Protein AF-A0A5N6NJ33-F1 (afdb_monomer_lite)

Organism: NCBI:txid192012

pLDDT: mean 75.58, std 23.59, range [37.16, 98.75]

InterPro domains:
  IPR002487 Transcription factor, K-box [PF01486] (17-80)

Radius of gyration: 35.81 Å; chains: 1; bounding box: 100×54×84 Å

Secondary structure (DSSP, 8-state):
-HHHHHHHHHHHHHHHHHHHHHHHHHHHHHHHHHHTT-S-TT--HHHHHHHHHHHHHHHHHHHHHHHHHHHHHHHHHHHHHHHHHHHHTTS----------------------------------------GGGTTSSSS-S-----

Sequence (147 aa):
MEEVLEEELMVVIERRRCAILSKELEEKTCELRQMKGEDLQGLDLNDLVKLEAIIESGLAAVVKAKEAYLLEANARLKQQLMVMDTNVGKTGIQDHSLELTISSLGSKDTPHSHNFSGSDTLLKLGLPSLTWTQGLNLLDSRDKDPL

Structure (mmCIF, N/CA/C/O backbone):
data_AF-A0A5N6NJ33-F1
#
_entry.id   AF-A0A5N6NJ33-F1
#
loop_
_atom_site.group_PDB
_atom_site.id
_atom_site.type_symbol
_atom_site.label_atom_id
_atom_site.label_alt_id
_atom_site.label_comp_id
_atom_site.label_asym_id
_atom_site.label_entity_id
_atom_site.label_seq_id
_atom_site.pdbx_PDB_ins_code
_atom_site.Cartn_x
_atom_site.Cartn_y
_atom_site.Cartn_z
_atom_site.occupancy
_atom_site.B_iso_or_equiv
_atom_site.auth_seq_id
_atom_site.auth_comp_id
_atom_site.auth_asym_id
_atom_site.auth_atom_id
_atom_site.pdbx_PDB_model_num
ATOM 1 N N . MET A 1 1 ? 47.156 0.398 -15.511 1.00 67.06 1 MET A N 1
ATOM 2 C CA . MET A 1 1 ? 46.246 -0.051 -16.590 1.00 67.06 1 MET A CA 1
ATOM 3 C C . MET A 1 1 ? 45.222 -1.024 -16.025 1.00 67.06 1 MET A C 1
ATOM 5 O O . MET A 1 1 ? 44.050 -0.802 -16.251 1.00 67.06 1 MET A O 1
ATOM 9 N N . GLU A 1 2 ? 45.638 -2.013 -15.232 1.00 76.31 2 GLU A N 1
ATOM 10 C CA . GLU A 1 2 ? 44.737 -2.977 -14.570 1.00 76.31 2 GLU A CA 1
ATOM 11 C C . GLU A 1 2 ? 43.809 -2.338 -13.515 1.00 76.31 2 GLU A C 1
ATOM 13 O O . GLU A 1 2 ? 42.603 -2.520 -13.581 1.00 76.31 2 GLU A O 1
ATOM 18 N N . GLU A 1 3 ? 44.331 -1.455 -12.656 1.00 77.06 3 GLU A N 1
ATOM 19 C CA . GLU A 1 3 ? 43.542 -0.709 -11.650 1.00 77.06 3 GLU A CA 1
ATOM 20 C C . GLU A 1 3 ? 42.451 0.197 -12.266 1.00 77.06 3 GLU A C 1
ATOM 22 O O . GLU A 1 3 ? 41.350 0.319 -11.741 1.00 77.06 3 GLU A O 1
ATOM 27 N N . VAL A 1 4 ? 42.721 0.774 -13.444 1.00 76.62 4 VAL A N 1
ATOM 28 C CA . VAL A 1 4 ? 41.756 1.612 -14.185 1.00 76.62 4 VAL A CA 1
ATOM 29 C C . VAL A 1 4 ? 40.613 0.764 -14.758 1.00 76.62 4 VAL A C 1
ATOM 31 O O . VAL A 1 4 ? 39.472 1.213 -14.803 1.00 76.62 4 VAL A O 1
ATOM 34 N N . LEU A 1 5 ? 40.895 -0.481 -15.160 1.00 82.12 5 LEU A N 1
ATOM 35 C CA . LEU A 1 5 ? 39.878 -1.411 -15.663 1.00 82.12 5 LEU A CA 1
ATOM 36 C C . LEU A 1 5 ? 38.964 -1.922 -14.538 1.00 82.12 5 LEU A C 1
ATOM 38 O O . LEU A 1 5 ? 37.777 -2.156 -14.773 1.00 82.12 5 LEU A O 1
ATOM 42 N N . GLU A 1 6 ? 39.489 -2.073 -13.319 1.00 86.44 6 GLU A N 1
ATOM 43 C CA . GLU A 1 6 ? 38.690 -2.442 -12.144 1.00 86.44 6 GLU A CA 1
ATOM 44 C C . GLU A 1 6 ? 37.722 -1.325 -11.731 1.00 86.44 6 GLU A C 1
ATOM 46 O O . GLU A 1 6 ? 36.549 -1.593 -11.453 1.00 86.44 6 GLU A O 1
ATOM 51 N N . GLU A 1 7 ? 38.174 -0.068 -11.751 1.00 89.38 7 GLU A N 1
ATOM 52 C CA . GLU A 1 7 ? 37.328 1.092 -11.455 1.00 89.38 7 GLU A CA 1
ATOM 53 C C . GLU A 1 7 ? 36.215 1.266 -12.505 1.00 89.38 7 GLU A C 1
ATOM 55 O O . GLU A 1 7 ? 35.047 1.456 -12.152 1.00 89.38 7 GLU A O 1
ATOM 60 N N . GLU A 1 8 ? 36.530 1.105 -13.796 1.00 90.25 8 GLU A N 1
ATOM 61 C CA . GLU A 1 8 ? 35.524 1.136 -14.866 1.00 90.25 8 GLU A CA 1
ATOM 62 C C . GLU A 1 8 ? 34.471 0.030 -14.705 1.00 90.25 8 GLU A C 1
ATOM 64 O O . GLU A 1 8 ? 33.269 0.285 -14.851 1.00 90.25 8 GLU A O 1
ATOM 69 N N . LEU A 1 9 ? 34.891 -1.189 -14.349 1.00 93.62 9 LEU A N 1
ATOM 70 C CA . LEU A 1 9 ? 33.974 -2.299 -14.097 1.00 93.62 9 LEU A CA 1
ATOM 71 C C . LEU A 1 9 ? 33.050 -2.012 -12.905 1.00 93.62 9 LEU A C 1
ATOM 73 O O . LEU A 1 9 ? 31.843 -2.257 -12.991 1.00 93.62 9 LEU A O 1
ATOM 77 N N . MET A 1 10 ? 33.587 -1.459 -11.814 1.00 94.31 10 MET A N 1
ATOM 78 C CA . MET A 1 10 ? 32.804 -1.080 -10.634 1.00 94.31 10 MET A CA 1
ATOM 79 C C . MET A 1 10 ? 31.736 -0.037 -10.985 1.00 94.31 10 MET A C 1
ATOM 81 O O . MET A 1 10 ? 30.567 -0.200 -10.629 1.00 94.31 10 MET A O 1
ATOM 85 N N . VAL A 1 11 ? 32.104 1.001 -11.741 1.00 95.62 11 VAL A N 1
ATOM 86 C CA . VAL A 1 11 ? 31.166 2.043 -12.182 1.00 95.62 11 VAL A CA 1
ATOM 87 C C . VAL A 1 11 ? 30.045 1.453 -13.041 1.00 95.62 11 VAL A C 1
ATOM 89 O O . VAL A 1 11 ? 28.884 1.843 -12.894 1.00 95.62 11 VAL A O 1
ATOM 92 N N . VAL A 1 12 ? 30.351 0.500 -13.925 1.00 96.44 12 VAL A N 1
ATOM 93 C CA . VAL A 1 12 ? 29.338 -0.175 -14.754 1.00 96.44 12 VAL A CA 1
ATOM 94 C C . VAL A 1 12 ? 28.379 -1.010 -13.902 1.00 96.44 12 VAL A C 1
ATOM 96 O O . VAL A 1 12 ? 27.165 -0.968 -14.129 1.00 96.44 12 VAL A O 1
ATOM 99 N N . ILE A 1 13 ? 28.893 -1.737 -12.907 1.00 96.44 13 ILE A N 1
ATOM 100 C CA . ILE A 1 13 ? 28.073 -2.523 -11.975 1.00 96.44 13 ILE A CA 1
ATOM 101 C C . ILE A 1 13 ? 27.134 -1.608 -11.188 1.00 96.44 13 ILE A C 1
ATOM 103 O O . ILE A 1 13 ? 25.930 -1.868 -11.140 1.00 96.44 13 ILE A O 1
ATOM 107 N N . GLU A 1 14 ? 27.651 -0.514 -10.632 1.00 97.00 14 GLU A N 1
ATOM 108 C CA . GLU A 1 14 ? 26.840 0.428 -9.860 1.00 97.00 14 GLU A CA 1
ATOM 109 C C . GLU A 1 14 ? 25.796 1.136 -10.729 1.00 97.00 14 GLU A C 1
ATOM 111 O O . GLU A 1 14 ? 24.635 1.232 -10.338 1.00 97.00 14 GLU A O 1
ATOM 116 N N . ARG A 1 15 ? 26.129 1.527 -11.968 1.00 97.31 15 ARG A N 1
ATOM 117 C CA . ARG A 1 15 ? 25.127 2.055 -12.913 1.00 97.31 15 ARG A CA 1
ATOM 118 C C . ARG A 1 15 ? 24.014 1.052 -13.188 1.00 97.31 15 ARG A C 1
ATOM 120 O O . ARG A 1 15 ? 22.842 1.426 -13.188 1.00 97.31 15 ARG A O 1
ATOM 127 N N . ARG A 1 16 ? 24.364 -0.219 -13.410 1.00 98.00 16 ARG A N 1
ATOM 128 C CA . ARG A 1 16 ? 23.379 -1.284 -13.638 1.00 98.00 16 ARG A CA 1
ATOM 129 C C . ARG A 1 16 ? 22.488 -1.477 -12.416 1.00 98.00 16 ARG A C 1
ATOM 131 O O . ARG A 1 16 ? 21.275 -1.601 -12.565 1.00 98.00 16 ARG A O 1
ATOM 138 N N . ARG A 1 17 ? 23.075 -1.477 -11.221 1.00 98.00 17 ARG A N 1
ATOM 139 C CA . ARG A 1 17 ? 22.344 -1.592 -9.959 1.00 98.00 17 ARG A CA 1
ATOM 140 C C . ARG A 1 17 ? 21.380 -0.423 -9.767 1.00 98.00 17 ARG A C 1
ATOM 142 O O . ARG A 1 17 ? 20.203 -0.657 -9.511 1.00 98.00 17 ARG A O 1
ATOM 149 N N . CYS A 1 18 ? 21.846 0.809 -9.964 1.00 97.94 18 CYS A N 1
ATOM 150 C CA . CYS A 1 18 ? 21.012 2.007 -9.903 1.00 97.94 18 CYS A CA 1
ATOM 151 C C . CYS A 1 18 ? 19.858 1.957 -10.908 1.00 97.94 18 CYS A C 1
ATOM 153 O O . CYS A 1 18 ? 18.733 2.280 -10.543 1.00 97.94 18 CYS A O 1
ATOM 155 N N . ALA A 1 19 ? 20.100 1.509 -12.143 1.00 98.25 19 ALA A N 1
ATOM 156 C CA . ALA A 1 19 ? 19.047 1.387 -13.150 1.00 98.25 19 ALA A CA 1
ATOM 157 C C . ALA A 1 19 ? 17.951 0.389 -12.736 1.00 98.25 19 ALA A C 1
ATOM 159 O O . ALA A 1 19 ? 16.768 0.667 -12.915 1.00 98.25 19 ALA A O 1
ATOM 160 N N . ILE A 1 20 ? 18.333 -0.750 -12.148 1.00 98.06 20 ILE A N 1
ATOM 161 C CA . ILE A 1 20 ? 17.380 -1.753 -11.648 1.00 98.06 20 ILE A CA 1
ATOM 162 C C . ILE A 1 20 ? 16.564 -1.184 -10.483 1.00 98.06 20 ILE A C 1
ATOM 164 O O . ILE A 1 20 ? 15.340 -1.261 -10.505 1.00 98.06 20 ILE A O 1
ATOM 168 N N . LEU A 1 21 ? 17.233 -0.572 -9.501 1.00 98.19 21 LEU A N 1
ATOM 169 C CA . LEU A 1 21 ? 16.567 -0.002 -8.328 1.00 98.19 21 LEU A CA 1
ATOM 170 C C . LEU A 1 21 ? 15.647 1.170 -8.695 1.00 98.19 21 LEU A C 1
ATOM 172 O O . LEU A 1 21 ? 14.555 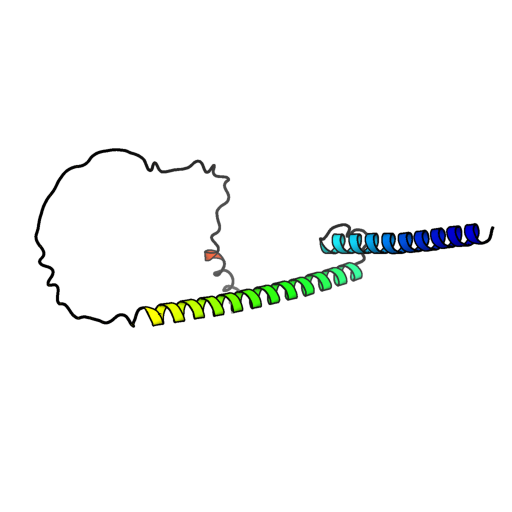1.275 -8.148 1.00 98.19 21 LEU A O 1
ATOM 176 N N . SER A 1 22 ? 16.058 2.032 -9.631 1.00 98.31 22 SER A N 1
ATOM 177 C CA . SER A 1 22 ? 15.222 3.139 -10.119 1.00 98.31 22 SER A CA 1
ATOM 178 C C . SER A 1 22 ? 13.955 2.615 -10.782 1.00 98.31 22 SER A C 1
ATOM 180 O O . SER A 1 22 ? 12.868 3.110 -10.505 1.00 98.31 22 SER A O 1
ATOM 182 N N . LYS A 1 23 ? 14.082 1.573 -11.610 1.00 98.44 23 LYS A N 1
ATOM 183 C CA . LYS A 1 23 ? 12.936 0.943 -12.264 1.00 98.44 23 LYS A CA 1
ATOM 184 C C . LYS A 1 23 ? 11.967 0.330 -11.249 1.00 98.44 23 LYS A C 1
ATOM 186 O O . LYS A 1 23 ? 10.770 0.568 -11.342 1.00 98.44 23 LYS A O 1
ATOM 191 N N . GLU A 1 24 ? 12.470 -0.412 -10.264 1.00 98.50 24 GLU A N 1
ATOM 192 C CA . GLU A 1 24 ? 11.627 -0.993 -9.209 1.00 98.50 24 GLU A CA 1
ATOM 193 C C . GLU A 1 24 ? 10.926 0.096 -8.384 1.00 98.50 24 GLU A C 1
ATOM 195 O O . GLU A 1 24 ? 9.741 -0.018 -8.070 1.00 98.50 24 GLU A O 1
ATOM 200 N N . LEU A 1 25 ? 11.631 1.186 -8.073 1.00 98.38 25 LEU A N 1
ATOM 201 C CA . LEU A 1 25 ? 11.049 2.328 -7.378 1.00 98.38 25 LEU A CA 1
ATOM 202 C C . LEU A 1 25 ? 9.925 2.971 -8.200 1.00 98.38 25 LEU A C 1
ATOM 204 O O . LEU A 1 25 ? 8.865 3.267 -7.648 1.00 98.38 25 LEU A O 1
ATOM 208 N N . GLU A 1 26 ? 10.130 3.180 -9.500 1.00 98.38 26 GLU A N 1
ATOM 209 C CA . GLU A 1 26 ? 9.110 3.714 -10.407 1.00 98.38 26 GLU A CA 1
ATOM 210 C C . GLU A 1 26 ? 7.884 2.796 -10.483 1.00 98.38 26 GLU A C 1
ATOM 212 O O . GLU A 1 26 ? 6.756 3.276 -10.348 1.00 98.38 26 GLU A O 1
ATOM 217 N N . GLU A 1 27 ? 8.095 1.483 -10.610 1.00 97.44 27 GLU A N 1
ATOM 218 C CA . GLU A 1 27 ? 7.032 0.472 -10.617 1.00 97.44 27 GLU A CA 1
ATOM 219 C C . GLU A 1 27 ? 6.233 0.495 -9.309 1.00 97.44 27 GLU A C 1
ATOM 221 O O . GLU A 1 27 ? 5.008 0.610 -9.337 1.00 97.44 27 GLU A O 1
ATOM 226 N N . LYS A 1 28 ? 6.910 0.479 -8.155 1.00 97.75 28 LYS A N 1
ATOM 227 C CA . LYS A 1 28 ? 6.255 0.525 -6.838 1.00 97.75 28 LYS A CA 1
ATOM 228 C C . LYS A 1 28 ? 5.532 1.839 -6.592 1.00 97.75 28 LYS A C 1
ATOM 230 O O . LYS A 1 28 ? 4.461 1.857 -5.987 1.00 97.75 28 LYS A O 1
ATOM 235 N N . THR A 1 29 ? 6.093 2.946 -7.069 1.00 98.06 29 THR A N 1
ATOM 236 C CA . THR A 1 29 ? 5.437 4.252 -6.970 1.00 98.06 29 THR A CA 1
ATOM 237 C C . THR A 1 29 ? 4.175 4.280 -7.831 1.00 98.06 29 THR A C 1
ATOM 239 O O . THR A 1 29 ? 3.158 4.806 -7.385 1.00 98.06 29 THR A O 1
ATOM 242 N N . CYS A 1 30 ? 4.212 3.697 -9.032 1.00 97.50 30 CYS A N 1
ATOM 243 C CA . CYS A 1 30 ? 3.043 3.555 -9.896 1.00 97.50 30 CYS A CA 1
ATOM 244 C C . CYS A 1 30 ? 1.962 2.680 -9.245 1.00 97.50 30 CYS A C 1
ATOM 246 O O . CYS A 1 30 ? 0.823 3.120 -9.114 1.00 97.50 30 CYS A O 1
ATOM 248 N N . GLU A 1 31 ? 2.335 1.500 -8.742 1.00 96.62 31 GLU A N 1
ATOM 249 C CA . GLU A 1 31 ? 1.434 0.584 -8.030 1.00 96.62 31 GLU A CA 1
ATOM 250 C C . GLU A 1 31 ? 0.749 1.287 -6.847 1.00 96.62 31 GLU A C 1
ATOM 252 O O . GLU A 1 31 ? -0.468 1.216 -6.693 1.00 96.62 31 GLU A O 1
ATOM 257 N N . LEU A 1 32 ? 1.499 2.059 -6.052 1.00 97.88 32 LEU A N 1
ATOM 258 C CA . LEU A 1 32 ? 0.940 2.811 -4.928 1.00 97.88 32 LEU A CA 1
ATOM 259 C C . LEU A 1 32 ? -0.053 3.899 -5.369 1.00 97.88 32 LEU A C 1
ATOM 261 O O . LEU A 1 32 ? -1.050 4.122 -4.682 1.00 97.88 32 LEU A O 1
ATOM 265 N N . ARG A 1 33 ? 0.213 4.598 -6.479 1.00 98.19 33 ARG A N 1
ATOM 266 C CA . ARG A 1 33 ? -0.724 5.581 -7.053 1.00 98.19 33 ARG A CA 1
ATOM 267 C C . ARG A 1 33 ? -1.994 4.896 -7.558 1.00 98.19 33 ARG A C 1
ATOM 269 O O . ARG A 1 33 ? -3.091 5.334 -7.221 1.00 98.19 33 ARG A O 1
ATOM 276 N N . GLN A 1 34 ? -1.862 3.757 -8.233 1.00 98.25 34 GLN A N 1
ATOM 277 C CA . GLN A 1 34 ? -3.003 2.944 -8.660 1.00 98.25 34 GLN A CA 1
ATOM 278 C C . GLN A 1 34 ? -3.842 2.472 -7.476 1.00 98.25 34 GLN A C 1
ATOM 280 O O . GLN A 1 34 ? -5.057 2.653 -7.478 1.00 98.25 34 GLN A O 1
ATOM 285 N N . MET A 1 35 ? -3.214 1.988 -6.402 1.00 97.00 35 MET A N 1
ATOM 286 C CA . MET A 1 35 ? -3.926 1.624 -5.171 1.00 97.00 35 MET A CA 1
ATOM 287 C C . MET A 1 35 ? -4.685 2.798 -4.528 1.00 97.00 35 MET A C 1
ATOM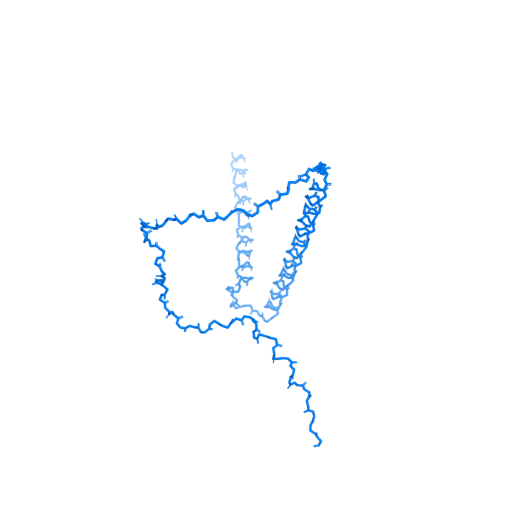 289 O O . MET A 1 35 ? -5.627 2.573 -3.771 1.00 97.00 35 MET A O 1
ATOM 293 N N . LYS A 1 36 ? -4.303 4.049 -4.820 1.00 97.06 36 LYS A N 1
ATOM 294 C CA . LYS A 1 36 ? -5.022 5.267 -4.404 1.00 97.06 36 LYS A CA 1
ATOM 295 C C . LYS A 1 36 ? -6.132 5.695 -5.372 1.00 97.06 36 LYS A C 1
ATOM 297 O O . LYS A 1 36 ? -6.831 6.663 -5.084 1.00 97.06 36 LYS A O 1
ATOM 302 N N . GLY A 1 37 ? -6.309 4.997 -6.491 1.00 97.12 37 GLY A N 1
ATOM 303 C CA . GLY A 1 37 ? -7.265 5.342 -7.545 1.00 97.12 37 GLY A CA 1
ATOM 304 C C . GLY A 1 37 ? -6.732 6.342 -8.578 1.00 97.12 37 GLY A C 1
ATOM 305 O O . GLY A 1 37 ? -7.515 6.922 -9.327 1.00 97.12 37 GLY A O 1
ATOM 306 N N . GLU A 1 38 ? -5.419 6.561 -8.619 1.00 97.81 38 GLU A N 1
ATOM 307 C CA . GLU A 1 38 ? -4.733 7.415 -9.598 1.00 97.81 38 GLU A CA 1
ATOM 308 C C . GLU A 1 38 ? -4.181 6.559 -10.762 1.00 97.81 38 GLU A C 1
ATOM 310 O O . GLU A 1 38 ? -4.061 5.347 -10.629 1.00 97.81 38 GLU A O 1
ATOM 315 N N . ASP A 1 39 ? -3.833 7.160 -11.907 1.00 96.38 39 ASP A N 1
ATOM 316 C CA . ASP A 1 39 ? -3.163 6.486 -13.045 1.00 96.38 39 ASP A CA 1
ATOM 317 C C . ASP A 1 39 ? -3.781 5.137 -13.491 1.00 96.38 39 ASP A C 1
ATOM 319 O O . ASP A 1 39 ? -3.078 4.200 -13.878 1.00 96.38 39 ASP A O 1
ATOM 323 N N . LEU A 1 40 ? -5.113 5.020 -13.438 1.00 97.31 40 LEU A N 1
ATOM 324 C CA . LEU A 1 40 ? -5.836 3.795 -13.814 1.00 97.31 40 LEU A CA 1
ATOM 325 C C . LEU A 1 40 ? -5.979 3.619 -15.334 1.00 97.31 40 LEU A C 1
ATOM 327 O O . LEU A 1 40 ? -6.424 2.570 -15.803 1.00 97.31 40 LEU A O 1
ATOM 331 N N . GLN A 1 41 ? -5.652 4.648 -16.124 1.00 96.31 41 GLN A N 1
ATOM 332 C CA . GLN A 1 41 ? -5.740 4.564 -17.578 1.00 96.31 41 GLN A CA 1
ATOM 333 C C . GLN A 1 41 ? -4.751 3.515 -18.103 1.00 96.31 41 GLN A C 1
ATOM 335 O O . GLN A 1 41 ? -3.567 3.551 -17.788 1.00 96.31 41 GLN A O 1
ATOM 340 N N . GLY A 1 42 ? -5.232 2.603 -18.950 1.00 93.12 42 GLY A N 1
ATOM 341 C CA . GLY A 1 42 ? -4.405 1.551 -19.550 1.00 93.12 42 GLY A CA 1
ATOM 342 C C . GLY A 1 42 ? -4.378 0.232 -18.775 1.00 93.12 42 GLY A C 1
ATOM 343 O O . GLY A 1 42 ? -3.854 -0.740 -19.312 1.00 93.12 42 GLY A O 1
ATOM 344 N N . LEU A 1 43 ? -4.980 0.165 -17.582 1.00 96.81 43 LEU A N 1
ATOM 345 C CA . LEU A 1 43 ? -5.279 -1.111 -16.931 1.00 96.81 43 LEU A CA 1
ATOM 346 C C . LEU A 1 43 ? -6.462 -1.794 -17.621 1.00 96.81 43 LEU A C 1
ATOM 348 O O . LEU A 1 43 ? -7.437 -1.142 -18.007 1.00 96.81 43 LEU A O 1
ATOM 352 N N . ASP A 1 44 ? -6.382 -3.115 -17.765 1.00 97.94 44 ASP A N 1
ATOM 353 C CA . ASP A 1 44 ? -7.520 -3.914 -18.200 1.00 97.94 44 ASP A CA 1
ATOM 354 C C . ASP A 1 44 ? -8.448 -4.259 -17.021 1.00 97.94 44 ASP A C 1
ATOM 356 O O . ASP A 1 44 ? -8.164 -3.978 -15.853 1.00 97.94 44 ASP A O 1
ATOM 360 N N . LEU A 1 45 ? -9.597 -4.866 -17.325 1.00 98.19 45 LEU A N 1
ATOM 361 C CA . LEU A 1 45 ? -10.582 -5.223 -16.304 1.00 98.19 45 LEU A CA 1
ATOM 362 C C . LEU A 1 45 ? -10.014 -6.191 -15.256 1.00 98.19 45 LEU A C 1
ATOM 364 O O . LEU A 1 45 ? -10.360 -6.105 -14.084 1.00 98.19 45 LEU A O 1
ATOM 368 N N . ASN A 1 46 ? -9.160 -7.120 -15.670 1.00 98.38 46 ASN A N 1
ATOM 369 C CA . ASN A 1 46 ? -8.595 -8.121 -14.779 1.00 98.38 46 ASN A CA 1
ATOM 370 C C . ASN A 1 46 ? -7.576 -7.492 -13.821 1.00 98.38 46 ASN A C 1
ATOM 372 O O . ASN A 1 46 ? -7.544 -7.842 -12.643 1.00 98.38 46 ASN A O 1
ATOM 376 N N . ASP A 1 47 ? -6.786 -6.534 -14.293 1.00 97.44 47 ASP A N 1
ATOM 377 C CA . ASP A 1 47 ? -5.860 -5.784 -13.454 1.00 97.44 47 ASP A CA 1
ATOM 378 C C . ASP A 1 47 ? -6.595 -4.865 -12.470 1.00 97.44 47 ASP A C 1
ATOM 380 O O . ASP A 1 47 ? -6.227 -4.821 -11.295 1.00 97.44 47 ASP A O 1
ATOM 384 N N . LEU A 1 48 ? -7.696 -4.231 -12.890 1.00 98.25 48 LEU A N 1
ATOM 385 C CA . LEU A 1 48 ? -8.570 -3.474 -11.984 1.00 98.25 48 LEU A CA 1
ATOM 386 C C . LEU A 1 48 ? -9.198 -4.364 -10.900 1.00 98.25 48 LEU A C 1
ATOM 388 O O . LEU A 1 48 ? -9.195 -3.992 -9.729 1.00 98.25 48 LEU A O 1
ATOM 392 N N . VAL A 1 49 ? -9.676 -5.560 -11.257 1.00 98.25 49 VAL A N 1
ATOM 393 C CA . VAL A 1 49 ? -10.244 -6.520 -10.293 1.00 98.25 49 VAL A CA 1
ATOM 394 C C . VAL A 1 49 ? -9.197 -6.989 -9.279 1.00 98.25 49 VAL A C 1
ATOM 396 O O . VAL A 1 49 ? -9.487 -7.103 -8.088 1.00 98.25 49 VAL A O 1
ATOM 399 N N . LYS A 1 50 ? -7.954 -7.240 -9.709 1.00 98.19 50 LYS A N 1
ATOM 400 C CA . LYS A 1 50 ? -6.864 -7.575 -8.776 1.00 98.19 50 LYS A CA 1
ATOM 401 C C . LYS A 1 50 ? -6.574 -6.424 -7.818 1.00 98.19 50 LYS A C 1
ATOM 403 O O . LYS A 1 50 ? -6.353 -6.664 -6.632 1.00 98.19 50 LYS A O 1
ATOM 408 N N . LEU A 1 51 ? -6.556 -5.196 -8.333 1.00 98.19 51 LEU A N 1
ATOM 409 C CA . LEU A 1 51 ? -6.308 -3.999 -7.541 1.00 98.19 51 LEU A CA 1
ATOM 410 C C . LEU A 1 51 ? -7.381 -3.828 -6.458 1.00 98.19 51 LEU A C 1
ATOM 412 O O . LEU A 1 51 ? -7.042 -3.643 -5.289 1.00 98.19 51 LEU A O 1
ATOM 416 N N . GLU A 1 52 ? -8.654 -3.980 -6.826 1.00 98.25 52 GLU A N 1
ATOM 417 C CA . GLU A 1 52 ? -9.785 -3.965 -5.895 1.00 98.25 52 GLU A CA 1
ATOM 418 C C . GLU A 1 52 ? -9.634 -5.043 -4.812 1.00 98.25 52 GLU A C 1
ATOM 420 O O . GLU A 1 52 ? -9.662 -4.721 -3.626 1.00 98.25 52 GLU A O 1
ATOM 425 N N . ALA A 1 53 ? -9.333 -6.290 -5.186 1.00 98.50 53 ALA A N 1
ATOM 426 C CA . ALA A 1 53 ? -9.158 -7.384 -4.227 1.00 98.50 53 ALA A CA 1
ATOM 427 C C . ALA A 1 53 ? -8.036 -7.119 -3.198 1.00 98.50 53 ALA A C 1
ATOM 429 O O . ALA A 1 53 ? -8.172 -7.424 -2.005 1.00 98.50 53 ALA A O 1
ATOM 430 N N . ILE A 1 54 ? -6.913 -6.535 -3.631 1.00 97.94 54 ILE A N 1
ATOM 431 C CA . ILE A 1 54 ? -5.814 -6.161 -2.728 1.00 97.94 54 ILE A CA 1
ATOM 432 C C . ILE A 1 54 ? -6.265 -5.045 -1.776 1.00 97.94 54 ILE A C 1
ATOM 434 O O . ILE A 1 54 ? -6.029 -5.138 -0.569 1.00 97.94 54 ILE A O 1
ATOM 438 N N . ILE A 1 55 ? -6.940 -4.013 -2.286 1.00 98.50 55 ILE A N 1
ATOM 439 C CA . ILE A 1 55 ? -7.424 -2.888 -1.474 1.00 98.50 55 ILE A CA 1
ATOM 440 C C . ILE A 1 55 ? -8.457 -3.362 -0.445 1.00 98.50 55 ILE A C 1
ATOM 442 O O . ILE A 1 55 ? -8.344 -3.030 0.736 1.00 98.50 55 ILE A O 1
ATOM 446 N N . GLU A 1 56 ? -9.429 -4.171 -0.860 1.00 98.50 56 GLU A N 1
ATOM 447 C CA . GLU A 1 56 ? -10.470 -4.715 0.012 1.00 98.50 56 GLU A CA 1
ATOM 448 C C . GLU A 1 56 ? -9.885 -5.587 1.125 1.00 98.50 56 GLU A C 1
ATOM 450 O O . GLU A 1 56 ? -10.221 -5.420 2.302 1.00 98.50 56 GLU A O 1
ATOM 455 N N . SER A 1 57 ? -8.965 -6.493 0.777 1.00 98.50 57 SER A N 1
ATOM 456 C CA . SER A 1 57 ? -8.305 -7.356 1.761 1.00 98.50 57 SER A CA 1
ATOM 457 C C . SER A 1 57 ? -7.456 -6.553 2.755 1.00 98.50 57 SER A C 1
ATOM 459 O O . SER A 1 57 ? -7.512 -6.807 3.964 1.00 98.50 57 SER A O 1
ATOM 461 N N . GLY A 1 58 ? -6.733 -5.534 2.279 1.00 98.25 58 GLY A N 1
ATOM 462 C CA . GLY A 1 58 ? -5.971 -4.615 3.121 1.00 98.25 58 GLY A CA 1
ATOM 463 C C . GLY A 1 58 ? -6.867 -3.813 4.065 1.00 98.25 58 GLY A C 1
ATOM 464 O O . GLY A 1 58 ? -6.593 -3.732 5.266 1.00 98.25 58 GLY A O 1
ATOM 465 N N . LEU A 1 59 ? -7.981 -3.282 3.560 1.00 98.56 59 LEU A N 1
ATOM 466 C CA . LEU A 1 59 ? -8.960 -2.560 4.368 1.00 98.56 59 LEU A CA 1
ATOM 467 C C . LEU A 1 59 ? -9.561 -3.460 5.453 1.00 98.56 59 LEU A C 1
ATOM 469 O O . LEU A 1 59 ? -9.613 -3.063 6.619 1.00 98.56 59 LEU A O 1
ATOM 473 N N . ALA A 1 60 ? -9.947 -4.688 5.104 1.00 98.69 60 ALA A N 1
ATOM 474 C CA . ALA A 1 60 ? -10.467 -5.659 6.061 1.00 98.69 60 ALA A CA 1
ATOM 475 C C . ALA A 1 60 ? -9.455 -5.966 7.180 1.00 98.69 60 ALA A C 1
ATOM 477 O O . ALA A 1 60 ? -9.835 -6.064 8.349 1.00 98.69 60 ALA A O 1
ATOM 478 N N . ALA A 1 61 ? -8.163 -6.081 6.854 1.00 98.69 61 ALA A N 1
ATOM 479 C CA . ALA A 1 61 ? -7.109 -6.279 7.848 1.00 98.69 61 ALA A CA 1
ATOM 480 C C . ALA A 1 61 ? -6.954 -5.065 8.782 1.00 98.69 61 ALA A C 1
ATOM 482 O O . ALA A 1 61 ? -6.854 -5.233 10.000 1.00 98.69 61 ALA A O 1
ATOM 483 N N . VAL A 1 62 ? -6.994 -3.843 8.239 1.00 98.75 62 VAL A N 1
ATOM 484 C CA . VAL A 1 62 ? -6.920 -2.601 9.028 1.00 98.75 62 VAL A CA 1
ATOM 485 C C . VAL A 1 62 ? -8.109 -2.471 9.979 1.00 98.75 62 VAL A C 1
ATOM 487 O O . VAL A 1 62 ? -7.919 -2.108 11.141 1.00 98.75 62 VAL A O 1
ATOM 490 N N . VAL A 1 63 ? -9.325 -2.777 9.516 1.00 98.75 63 VAL A N 1
ATOM 491 C CA . VAL A 1 63 ? -10.534 -2.754 10.354 1.00 98.75 63 VAL A CA 1
ATOM 492 C C . VAL A 1 63 ? -10.389 -3.730 11.518 1.00 98.75 63 VAL A C 1
ATOM 494 O O . VAL A 1 63 ? -10.489 -3.310 12.670 1.00 98.75 63 VAL A O 1
ATOM 497 N N . LYS A 1 64 ? -10.032 -4.990 11.243 1.00 98.69 64 LYS A N 1
ATOM 498 C CA . LYS A 1 64 ? -9.822 -6.011 12.283 1.00 98.69 64 LYS A CA 1
ATOM 499 C C . LYS A 1 64 ? -8.772 -5.594 13.312 1.00 98.69 64 LYS A C 1
ATOM 501 O O . LYS A 1 64 ? -8.979 -5.758 14.512 1.00 98.69 64 LYS A O 1
ATOM 506 N N . ALA A 1 65 ? -7.649 -5.034 12.860 1.00 98.62 65 ALA A N 1
ATOM 507 C CA . ALA A 1 65 ? -6.592 -4.573 13.756 1.00 98.62 65 ALA A CA 1
ATOM 508 C C . ALA A 1 65 ? -7.069 -3.425 14.663 1.00 98.62 65 ALA A C 1
ATOM 510 O O . ALA A 1 65 ? -6.790 -3.422 15.864 1.00 98.62 65 ALA A O 1
ATOM 511 N N . LYS A 1 66 ? -7.826 -2.467 14.110 1.00 98.62 66 LYS A N 1
ATOM 512 C CA . LYS A 1 66 ? -8.412 -1.363 14.883 1.00 98.62 66 LYS A CA 1
ATOM 513 C C . LYS A 1 66 ? -9.443 -1.854 15.897 1.00 98.62 66 LYS A C 1
ATOM 515 O O . LYS A 1 66 ? -9.429 -1.391 17.034 1.00 98.62 66 LYS A O 1
ATOM 520 N N . GLU A 1 67 ? -10.305 -2.789 15.512 1.00 98.69 67 GLU A N 1
ATOM 521 C CA . GLU A 1 67 ? -11.288 -3.398 16.415 1.00 98.69 67 GLU A CA 1
ATOM 522 C C . GLU A 1 67 ? -10.610 -4.103 17.591 1.00 98.69 67 GLU A C 1
ATOM 524 O O . GLU A 1 67 ? -10.962 -3.848 18.743 1.00 98.69 67 GLU A O 1
ATOM 529 N N . ALA A 1 68 ? -9.593 -4.927 17.320 1.00 98.56 68 ALA A N 1
ATOM 530 C CA . ALA A 1 68 ? -8.830 -5.618 18.357 1.00 98.56 68 ALA A CA 1
ATOM 531 C C . ALA A 1 68 ? -8.180 -4.631 19.341 1.00 98.56 68 ALA A C 1
ATOM 533 O O . ALA A 1 68 ? -8.325 -4.780 20.556 1.00 98.56 68 ALA A O 1
ATOM 534 N N . TYR A 1 69 ? -7.538 -3.578 18.823 1.00 98.50 69 TYR A N 1
ATOM 535 C CA . TYR A 1 69 ? -6.929 -2.531 19.644 1.00 98.50 69 TYR A CA 1
ATOM 536 C C . TYR A 1 69 ? -7.952 -1.823 20.547 1.00 98.50 69 TYR A C 1
ATOM 538 O O . TYR A 1 69 ? -7.703 -1.612 21.736 1.00 98.50 69 TYR A O 1
ATOM 546 N N . LEU A 1 70 ? -9.118 -1.462 20.003 1.00 98.62 70 LEU A N 1
ATOM 547 C CA . LEU A 1 70 ? -10.171 -0.785 20.764 1.00 98.62 70 LEU A CA 1
ATOM 548 C C . LEU A 1 70 ? -10.795 -1.695 21.827 1.00 98.62 70 LEU A C 1
ATOM 550 O O . LEU A 1 70 ? -11.086 -1.233 22.932 1.00 98.62 70 LEU A O 1
ATOM 554 N N . LEU A 1 71 ? -10.987 -2.980 21.522 1.00 98.50 71 LEU A N 1
ATOM 555 C CA . LEU A 1 71 ? -11.468 -3.967 22.488 1.00 98.50 71 LEU A CA 1
ATOM 556 C C . LEU A 1 71 ? -10.496 -4.117 23.660 1.00 98.50 71 LEU A C 1
ATOM 558 O O . LEU A 1 71 ? -10.920 -4.066 24.816 1.00 98.50 71 LEU A O 1
ATOM 562 N N . GLU A 1 72 ? -9.199 -4.231 23.378 1.00 98.38 72 GLU A N 1
ATOM 563 C CA . GLU A 1 72 ? -8.165 -4.325 24.408 1.00 98.38 72 GLU A CA 1
ATOM 564 C C . GLU A 1 72 ? -8.093 -3.050 25.261 1.00 98.38 72 GLU A C 1
ATOM 566 O O . GLU A 1 72 ? -8.079 -3.115 26.493 1.00 98.38 72 GLU A O 1
ATOM 571 N N . ALA A 1 73 ? -8.107 -1.874 24.625 1.00 98.31 73 ALA A N 1
ATOM 572 C CA . ALA A 1 73 ? -8.110 -0.597 25.330 1.00 98.31 73 ALA A CA 1
ATOM 573 C C . ALA A 1 73 ? -9.327 -0.463 26.261 1.00 98.31 73 ALA A C 1
ATOM 575 O O . ALA A 1 73 ? -9.176 -0.066 27.418 1.00 98.31 73 ALA A O 1
ATOM 576 N N . ASN A 1 74 ? -10.515 -0.858 25.795 1.00 98.38 74 ASN A N 1
ATOM 577 C CA . ASN A 1 74 ? -11.727 -0.872 26.611 1.00 98.38 74 ASN A CA 1
ATOM 578 C C . ASN A 1 74 ? -11.641 -1.862 27.777 1.00 98.38 74 ASN A C 1
ATOM 580 O O . ASN A 1 74 ? -12.049 -1.526 28.889 1.00 98.38 74 ASN A O 1
ATOM 584 N N . ALA A 1 75 ? -11.113 -3.068 27.554 1.00 97.62 75 ALA A N 1
ATOM 585 C CA . ALA A 1 75 ? -10.927 -4.056 28.615 1.00 97.62 75 ALA A CA 1
ATOM 586 C C . ALA A 1 75 ? -9.992 -3.525 29.713 1.00 97.62 75 ALA A C 1
ATOM 588 O O . ALA A 1 75 ? -10.319 -3.596 30.899 1.00 97.62 75 ALA A O 1
ATOM 589 N N . ARG A 1 76 ? -8.878 -2.900 29.315 1.00 97.88 76 ARG A N 1
ATOM 590 C CA . ARG A 1 76 ? -7.927 -2.268 30.236 1.00 97.88 76 ARG A CA 1
ATOM 591 C C . ARG A 1 76 ? -8.563 -1.128 31.032 1.00 97.88 76 ARG A C 1
ATOM 593 O O . ARG A 1 76 ? -8.375 -1.059 32.243 1.00 97.88 76 ARG A O 1
ATOM 600 N N . LEU A 1 77 ? -9.330 -0.249 30.383 1.00 96.81 77 LEU A N 1
ATOM 601 C CA . LEU A 1 77 ? -10.020 0.852 31.068 1.00 96.81 77 LEU A CA 1
ATOM 602 C C . LEU A 1 77 ? -11.059 0.340 32.075 1.00 96.81 77 LEU A C 1
ATOM 604 O O . LEU A 1 77 ? -11.103 0.819 33.206 1.00 96.81 77 LEU A O 1
ATOM 608 N N . LYS A 1 78 ? -11.845 -0.680 31.709 1.00 95.75 78 LYS A N 1
ATOM 609 C CA . LYS A 1 78 ? -12.795 -1.327 32.629 1.00 95.75 78 LYS A CA 1
ATOM 610 C C . LYS A 1 78 ? -12.094 -1.933 33.845 1.00 95.75 78 LYS A C 1
ATOM 612 O O . LYS A 1 78 ? -12.587 -1.792 34.960 1.00 95.75 78 LYS A O 1
ATOM 617 N N . GLN A 1 79 ? -10.935 -2.563 33.648 1.00 94.25 79 GLN A N 1
ATOM 618 C CA . GLN A 1 79 ? -10.138 -3.098 34.752 1.00 94.25 79 GLN A CA 1
ATOM 619 C C . GLN A 1 79 ? -9.646 -1.987 35.691 1.00 94.25 79 GLN A C 1
ATOM 621 O O . GLN A 1 79 ? -9.715 -2.152 36.906 1.00 94.25 79 GLN A O 1
ATOM 626 N N . GLN A 1 80 ? -9.188 -0.851 35.153 1.00 93.94 80 GLN A N 1
ATOM 627 C CA . GLN A 1 80 ? -8.752 0.289 35.970 1.00 93.94 80 GLN A CA 1
ATOM 628 C C . GLN A 1 80 ? -9.893 0.868 36.814 1.00 93.94 80 GLN A C 1
ATOM 630 O O . GLN A 1 80 ? -9.692 1.108 38.003 1.00 93.94 80 GLN A O 1
ATOM 635 N N . LEU A 1 81 ? -11.088 1.035 36.234 1.00 90.12 81 LEU A N 1
ATOM 636 C CA . LEU A 1 81 ? -12.275 1.488 36.968 1.00 90.12 81 LEU A CA 1
ATOM 637 C C . LEU A 1 81 ? -12.636 0.532 38.108 1.00 90.12 81 LEU A C 1
ATOM 639 O O . LEU A 1 81 ? -12.786 0.967 39.245 1.00 90.12 81 LEU A O 1
ATOM 643 N N . MET A 1 82 ? -12.671 -0.776 37.832 1.00 86.38 82 MET A N 1
ATOM 644 C CA . MET A 1 82 ? -12.972 -1.784 38.852 1.00 86.38 82 MET A CA 1
ATOM 645 C C . MET A 1 82 ? -11.978 -1.737 40.022 1.00 86.38 82 MET A C 1
ATOM 647 O O . MET A 1 82 ? -12.380 -1.869 41.174 1.00 86.38 82 MET A O 1
ATOM 651 N N . VAL A 1 83 ? -10.690 -1.508 39.746 1.00 82.25 83 VAL A N 1
ATOM 652 C CA . VAL A 1 83 ? -9.674 -1.345 40.796 1.00 82.25 83 VAL A CA 1
ATOM 653 C C . VAL A 1 83 ? -9.904 -0.059 41.598 1.00 82.25 83 VAL A C 1
ATOM 655 O O . VAL A 1 83 ? -9.786 -0.089 42.819 1.00 82.25 83 VAL A O 1
ATOM 658 N N . MET A 1 84 ? -10.262 1.059 40.960 1.00 72.00 84 MET A N 1
ATOM 659 C CA . MET A 1 84 ? -10.547 2.318 41.666 1.00 72.00 84 MET A CA 1
ATOM 660 C C . MET A 1 84 ? -11.773 2.213 42.586 1.00 72.00 84 MET A C 1
ATOM 662 O O . MET A 1 84 ? -11.700 2.650 43.736 1.00 72.00 84 MET A O 1
ATOM 666 N N . ASP A 1 85 ? -12.851 1.568 42.136 1.00 68.25 85 ASP A N 1
ATOM 667 C CA . ASP A 1 85 ? -14.071 1.380 42.932 1.00 68.25 85 AS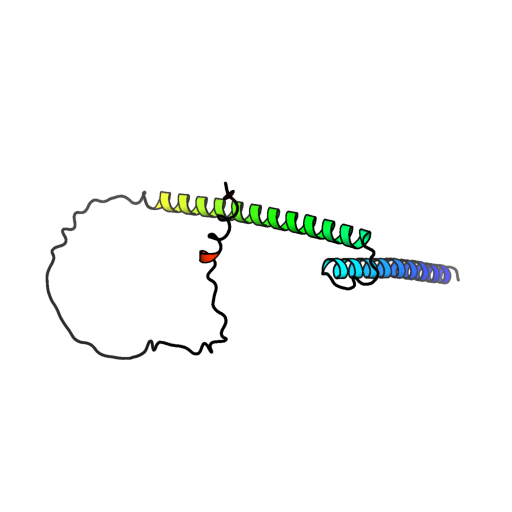P A CA 1
ATOM 668 C C . ASP A 1 85 ? -13.825 0.496 44.167 1.00 68.25 85 ASP A C 1
ATOM 670 O O . ASP A 1 85 ? -14.356 0.756 45.250 1.00 68.25 85 ASP A O 1
ATOM 674 N N . THR A 1 86 ? -12.942 -0.507 44.064 1.00 62.34 86 THR A N 1
ATOM 675 C CA . THR A 1 86 ? -12.580 -1.365 45.208 1.00 62.34 86 THR A CA 1
ATOM 676 C C . THR A 1 86 ? -11.736 -0.668 46.282 1.00 62.34 86 THR A C 1
ATOM 678 O O . THR A 1 86 ? -11.611 -1.189 47.393 1.00 62.34 86 THR A O 1
ATOM 681 N N . ASN A 1 87 ? -11.196 0.520 45.995 1.00 56.75 87 ASN A N 1
ATOM 682 C CA . ASN A 1 87 ? -10.326 1.260 46.912 1.00 56.75 87 ASN A CA 1
ATOM 683 C C . ASN A 1 87 ? -11.091 2.298 47.754 1.00 56.75 87 ASN A C 1
ATOM 685 O O . ASN A 1 87 ? -10.609 2.691 48.813 1.00 56.75 87 ASN A O 1
ATOM 689 N N . VAL A 1 88 ? -12.290 2.717 47.326 1.00 52.91 88 VAL A N 1
ATOM 690 C CA . VAL A 1 88 ? -13.131 3.703 48.041 1.00 52.91 88 VAL A CA 1
ATOM 691 C C . VAL A 1 88 ? -13.878 3.085 49.236 1.00 52.91 88 VAL A C 1
ATOM 693 O O . VAL A 1 88 ? -14.210 3.787 50.186 1.00 52.91 88 VAL A O 1
ATOM 696 N N . GLY A 1 89 ? -14.080 1.763 49.261 1.00 48.50 89 GLY A N 1
ATOM 697 C CA . GLY A 1 89 ? -14.791 1.065 50.344 1.00 48.50 89 GLY A CA 1
ATOM 698 C C . GLY A 1 89 ? -13.962 0.712 51.590 1.00 48.50 89 GLY A C 1
ATOM 699 O O . GLY A 1 89 ? -14.469 0.011 52.464 1.00 48.50 89 GLY A O 1
ATOM 700 N N . LYS A 1 90 ? -12.689 1.128 51.680 1.00 51.69 90 LYS A N 1
ATOM 701 C CA . LYS A 1 90 ? -11.752 0.705 52.745 1.00 51.69 90 LYS A CA 1
ATOM 702 C C . LYS A 1 90 ? -11.136 1.847 53.559 1.00 51.69 90 LYS A C 1
ATOM 704 O O . LYS A 1 90 ? -10.083 1.664 54.166 1.00 51.69 90 LYS A O 1
ATOM 709 N N . THR A 1 91 ? -11.816 2.986 53.647 1.00 46.72 91 THR A N 1
ATOM 710 C CA . THR A 1 91 ? -11.550 3.984 54.694 1.00 46.72 91 THR A CA 1
ATOM 711 C C . THR A 1 91 ? -12.706 3.924 55.681 1.00 46.72 91 THR A C 1
ATOM 713 O O . THR A 1 91 ? -13.860 4.099 55.302 1.00 46.72 91 THR A O 1
ATOM 716 N N . GLY A 1 92 ? -12.388 3.553 56.921 1.00 40.81 92 GLY A N 1
ATOM 717 C CA . GLY A 1 92 ? -13.347 3.160 57.945 1.00 40.81 92 GLY A CA 1
ATOM 718 C C . GLY A 1 92 ? -14.485 4.155 58.148 1.00 40.81 92 GLY A C 1
ATOM 719 O O . GLY A 1 92 ? -14.271 5.353 58.314 1.00 40.81 92 GLY A O 1
ATOM 720 N N . ILE A 1 93 ? -15.697 3.609 58.206 1.00 43.62 93 ILE A N 1
ATOM 721 C CA . ILE A 1 93 ? -16.833 4.245 58.858 1.00 43.62 93 ILE A CA 1
ATOM 722 C C . ILE A 1 93 ? -16.445 4.395 60.333 1.00 43.62 93 ILE A C 1
ATOM 724 O O . ILE A 1 93 ? -16.536 3.445 61.109 1.00 43.62 93 ILE A O 1
ATOM 728 N N . GLN A 1 94 ? -15.967 5.576 60.722 1.00 42.72 94 GLN A N 1
ATOM 729 C CA . GLN A 1 94 ? -16.187 6.040 62.079 1.00 42.72 94 GLN A CA 1
ATOM 730 C C . GLN A 1 94 ? -17.546 6.728 62.050 1.00 42.72 94 GLN A C 1
ATOM 732 O O . GLN A 1 94 ? -17.691 7.835 61.548 1.00 42.72 94 GLN A O 1
ATOM 737 N N . ASP A 1 95 ? -18.540 6.007 62.543 1.00 42.53 95 ASP A N 1
ATOM 738 C CA . ASP A 1 95 ? -19.895 6.473 62.784 1.00 42.53 95 ASP A CA 1
ATOM 739 C C . ASP A 1 95 ? -19.846 7.585 63.846 1.00 42.53 95 ASP A C 1
ATOM 741 O O . ASP A 1 95 ? -19.727 7.328 65.043 1.00 42.53 95 ASP A O 1
ATOM 745 N N . HIS A 1 96 ? -19.819 8.843 63.412 1.00 39.84 96 HIS A N 1
ATOM 746 C CA . HIS A 1 96 ? -20.126 9.983 64.268 1.00 39.84 96 HIS A CA 1
ATOM 747 C C . HIS A 1 96 ? -21.338 10.685 63.678 1.00 39.84 96 HIS A C 1
ATOM 749 O O . HIS A 1 96 ? -21.244 11.509 62.773 1.00 39.84 96 HIS A O 1
ATOM 755 N N . SER A 1 97 ? -22.487 10.296 64.223 1.00 57.34 97 SER A N 1
ATOM 756 C CA . SER A 1 97 ? -23.734 11.047 64.244 1.00 57.34 97 SER A CA 1
ATOM 757 C C . SER A 1 97 ? -23.474 12.555 64.342 1.00 57.34 97 SER A C 1
ATOM 759 O O . SER A 1 97 ? -23.197 13.070 65.425 1.00 57.34 97 SER A O 1
ATOM 761 N N . LEU A 1 98 ? -23.580 13.269 63.221 1.00 47.09 98 LEU A N 1
ATOM 762 C CA . LEU A 1 98 ? -23.718 14.721 63.207 1.00 47.09 98 LEU A CA 1
ATOM 763 C C . LEU A 1 98 ? -25.145 15.043 62.770 1.00 47.09 98 LEU A C 1
ATOM 765 O O . LEU A 1 98 ? -25.494 15.039 61.592 1.00 47.09 98 LEU A O 1
ATOM 769 N N . GLU A 1 99 ? -25.974 15.263 63.780 1.00 44.09 99 GLU A N 1
ATOM 770 C CA . GLU A 1 99 ? -27.344 15.741 63.690 1.00 44.09 99 GLU A CA 1
ATOM 771 C C . GLU A 1 99 ? -27.342 17.141 63.047 1.00 44.09 99 GLU A C 1
ATOM 773 O O . GLU A 1 99 ? -26.927 18.130 63.656 1.00 44.09 99 GLU A O 1
ATOM 778 N N . LEU A 1 100 ? -27.744 17.238 61.776 1.00 50.22 100 LEU A N 1
ATOM 779 C CA . LEU A 1 100 ? -27.863 18.522 61.085 1.00 50.22 100 LEU A CA 1
ATOM 780 C C . LEU A 1 100 ? -29.138 19.232 61.550 1.00 50.22 100 LEU A C 1
ATOM 782 O O . LEU A 1 100 ? -30.247 18.910 61.127 1.00 50.22 100 LEU A O 1
ATOM 786 N N . THR A 1 101 ? -28.970 20.228 62.416 1.00 47.16 101 THR A N 1
ATOM 787 C CA . THR A 1 101 ? -30.030 21.166 62.792 1.00 47.16 101 THR A CA 1
ATOM 788 C C . THR A 1 101 ? -30.208 22.209 61.687 1.00 47.16 101 THR A C 1
ATOM 790 O O . THR A 1 101 ? -29.298 22.965 61.350 1.00 47.16 101 THR A O 1
ATOM 793 N N . ILE A 1 102 ? -31.401 22.243 61.091 1.00 50.25 102 ILE A N 1
ATOM 794 C CA . ILE A 1 102 ? -31.794 23.249 60.099 1.00 50.25 102 ILE A CA 1
ATOM 795 C C . ILE A 1 102 ? -32.044 24.562 60.849 1.00 50.25 102 ILE A C 1
ATOM 797 O O . ILE A 1 102 ? -33.108 24.744 61.439 1.00 50.25 102 ILE A O 1
ATOM 801 N N . SER A 1 103 ? -31.068 25.473 60.831 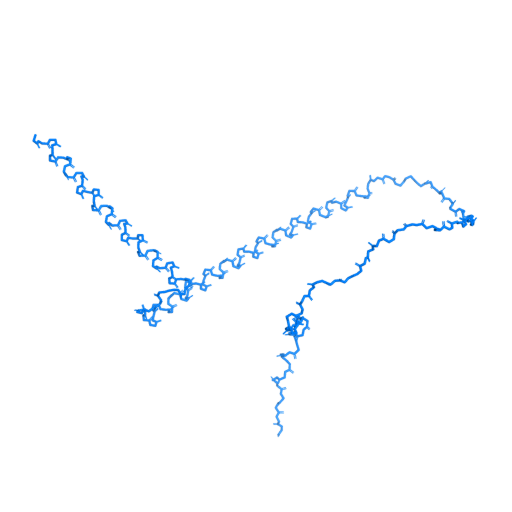1.00 42.50 103 SER A N 1
ATOM 802 C CA . SER A 1 103 ? -31.250 26.852 61.294 1.00 42.50 103 SER A CA 1
ATOM 803 C C . SER A 1 103 ? -31.240 27.834 60.128 1.00 42.50 103 SER A C 1
ATOM 805 O O . SER A 1 103 ? -30.414 27.790 59.222 1.00 42.50 103 SER A O 1
ATOM 807 N N . SER A 1 104 ? -32.249 28.687 60.181 1.00 51.75 104 SER A N 1
ATOM 808 C CA . SER A 1 104 ? -32.816 29.518 59.133 1.00 51.75 104 SER A CA 1
ATOM 809 C C . SER A 1 104 ? -32.130 30.886 58.971 1.00 51.75 104 SER A C 1
ATOM 811 O O . SER A 1 104 ? -31.671 31.460 59.953 1.00 51.75 104 SER A O 1
ATOM 813 N N . LEU A 1 105 ? -32.241 31.433 57.748 1.00 50.41 105 LEU A N 1
ATOM 814 C CA . LEU A 1 105 ? -32.273 32.857 57.345 1.00 50.41 105 LEU A CA 1
ATOM 815 C C . LEU A 1 105 ? -30.993 33.719 57.392 1.00 50.41 105 LEU A C 1
ATOM 817 O O . LEU A 1 105 ? -30.381 33.936 58.431 1.00 50.41 105 LEU A O 1
ATOM 821 N N . GLY A 1 106 ? -30.721 34.385 56.260 1.00 37.44 106 GLY A N 1
ATOM 822 C CA . GLY A 1 106 ? -29.853 35.567 56.203 1.00 37.44 106 GLY A CA 1
ATOM 823 C C . GLY A 1 106 ? -29.601 36.103 54.789 1.00 37.44 106 GLY A C 1
ATOM 824 O O . GLY A 1 106 ? -28.563 35.831 54.204 1.00 37.44 106 GLY A O 1
ATOM 825 N N . SER A 1 107 ? -30.559 36.859 54.248 1.00 49.47 107 SER A N 1
ATOM 826 C CA . SER A 1 107 ? -30.493 37.593 52.970 1.00 49.47 107 SER A CA 1
ATOM 827 C C . SER A 1 107 ? -29.321 38.590 52.884 1.00 49.47 107 SER A C 1
ATOM 829 O O . SER A 1 107 ? -29.030 39.235 53.894 1.00 49.47 107 SER A O 1
ATOM 831 N N . LYS A 1 108 ? -28.732 38.792 51.686 1.00 47.44 108 LYS A N 1
ATOM 832 C CA . LYS A 1 108 ? -28.234 40.110 51.220 1.00 47.44 108 LYS A CA 1
ATOM 833 C C . LYS A 1 108 ? -27.789 40.135 49.743 1.00 47.44 108 LYS A C 1
ATOM 835 O O . LYS A 1 108 ? -26.775 39.555 49.376 1.00 47.44 108 LYS A O 1
ATOM 840 N N . ASP A 1 109 ? -28.605 40.823 48.949 1.00 42.91 109 ASP A N 1
ATOM 841 C CA . ASP A 1 109 ? -28.374 41.657 47.755 1.00 42.91 109 ASP A CA 1
ATOM 842 C C . ASP A 1 109 ? -27.053 41.577 46.941 1.00 42.91 109 ASP A C 1
ATOM 844 O O . ASP A 1 109 ? -25.952 41.830 47.424 1.00 42.91 109 ASP A O 1
ATOM 848 N N . THR A 1 110 ? -27.240 41.352 45.631 1.00 49.31 110 THR A N 1
ATOM 849 C CA . THR A 1 110 ? -26.387 41.669 44.450 1.00 49.31 110 THR A CA 1
ATOM 850 C C . THR A 1 110 ? -26.017 43.169 44.365 1.00 49.31 110 THR A C 1
ATOM 852 O O . THR A 1 110 ? -26.799 43.932 44.932 1.00 49.31 110 THR A O 1
ATOM 855 N N . PRO A 1 111 ? -24.988 43.676 43.614 1.00 49.44 111 PRO A N 1
ATOM 856 C CA . PRO A 1 111 ? -24.615 43.266 42.233 1.00 49.44 111 PRO A CA 1
ATOM 857 C C . PRO A 1 111 ? -23.132 43.462 41.782 1.00 49.44 111 PRO A C 1
ATOM 859 O O . PRO A 1 111 ? -22.432 44.320 42.299 1.00 49.44 111 PRO A O 1
ATOM 862 N N . HIS A 1 112 ? -22.666 42.750 40.737 1.00 37.16 112 HIS A N 1
ATOM 863 C CA . HIS A 1 112 ? -21.844 43.338 39.649 1.00 37.16 112 HIS A CA 1
ATOM 864 C C . HIS A 1 112 ? -21.451 42.345 38.528 1.00 37.16 112 HIS A C 1
ATOM 866 O O . HIS A 1 112 ? -20.892 41.287 38.790 1.00 37.16 112 HIS A O 1
ATOM 872 N N . SER A 1 113 ? -21.657 42.808 37.281 1.00 44.53 113 SER A N 1
ATOM 873 C CA . SER A 1 113 ? -21.018 42.423 36.001 1.00 44.53 113 SER A CA 1
ATOM 874 C C . SER A 1 113 ? -21.407 41.058 35.389 1.00 44.53 113 SER A C 1
ATOM 876 O O . SER A 1 113 ? -20.827 40.036 35.724 1.00 44.53 113 SER A O 1
ATOM 878 N N . HIS A 1 114 ? -22.416 40.958 34.503 1.00 42.44 114 HIS A N 1
ATOM 879 C CA . HIS A 1 114 ? -22.298 41.139 33.029 1.00 42.44 114 HIS A CA 1
ATOM 880 C C . HIS A 1 114 ? -20.940 40.608 32.496 1.00 42.44 114 HIS A C 1
ATOM 882 O O . HIS A 1 114 ? -19.904 41.139 32.869 1.00 42.44 114 HIS A O 1
ATOM 888 N N . ASN A 1 115 ? -20.797 39.596 31.635 1.00 41.34 115 ASN A N 1
ATOM 889 C CA . ASN A 1 115 ? -21.647 39.031 30.591 1.00 41.34 115 ASN A CA 1
ATOM 890 C C . ASN A 1 115 ? -21.186 37.590 30.299 1.00 41.34 115 ASN A C 1
ATOM 892 O O . ASN A 1 115 ? -20.022 37.398 29.960 1.00 41.34 115 ASN A O 1
ATOM 896 N N . PHE A 1 116 ? -22.087 36.608 30.282 1.00 45.53 116 PHE A N 1
ATOM 897 C CA . PHE A 1 116 ? -21.948 35.504 29.327 1.00 45.53 116 PHE A CA 1
ATOM 898 C C . PHE A 1 116 ? -23.036 35.735 28.283 1.00 45.53 116 PHE A C 1
ATOM 900 O O . PHE A 1 116 ? -24.131 35.184 28.354 1.00 45.53 116 PHE A O 1
ATOM 907 N N . SER A 1 117 ? -22.774 36.717 27.410 1.00 45.94 117 SER A N 1
ATOM 908 C CA . SER A 1 117 ? -23.648 37.009 26.279 1.00 45.94 117 SER A CA 1
ATOM 909 C C . SER A 1 117 ? -23.634 35.789 25.386 1.00 45.94 117 SER A C 1
ATOM 911 O O . SER A 1 117 ? -22.575 35.346 24.940 1.00 45.94 117 SER A O 1
ATOM 913 N N . GLY A 1 118 ? -24.826 35.257 25.164 1.00 46.00 118 GLY A N 1
ATOM 914 C CA . GLY A 1 118 ? -25.036 34.232 24.179 1.00 46.00 118 GLY A CA 1
ATOM 915 C C . GLY A 1 118 ? -24.707 34.724 22.776 1.00 46.00 118 GLY A C 1
ATOM 916 O O . GLY A 1 118 ? -24.592 35.922 22.504 1.00 46.00 118 GLY A O 1
ATOM 917 N N . SER A 1 119 ? -24.662 33.713 21.921 1.00 44.72 119 SER A N 1
ATOM 918 C CA . SER A 1 119 ? -24.909 33.771 20.491 1.00 44.72 119 SER A CA 1
ATOM 919 C C . SER A 1 119 ? -23.798 34.293 19.576 1.00 44.72 119 SER A C 1
ATOM 921 O O . SER A 1 119 ? -23.488 35.474 19.493 1.00 44.72 119 SER A O 1
ATOM 923 N N . ASP A 1 120 ? -23.311 33.322 18.801 1.00 42.38 120 ASP A N 1
ATOM 924 C CA . ASP A 1 120 ? -23.427 33.278 17.342 1.00 42.38 120 ASP A CA 1
ATOM 925 C C . ASP A 1 120 ? -22.568 34.230 16.497 1.00 42.38 120 ASP A C 1
ATOM 927 O O . ASP A 1 120 ? -22.948 35.347 16.163 1.00 42.38 120 ASP A O 1
ATOM 931 N N . THR A 1 121 ? -21.482 33.669 15.956 1.00 49.41 121 THR A N 1
ATOM 932 C CA . THR A 1 121 ? -20.966 34.019 14.617 1.00 49.41 121 THR A CA 1
ATOM 933 C C . THR A 1 121 ? -20.904 32.798 13.691 1.00 49.41 121 THR A C 1
ATOM 935 O O . THR A 1 121 ? -20.104 32.746 12.757 1.00 49.41 121 THR A O 1
ATOM 938 N N . LEU A 1 122 ? -21.768 31.799 13.902 1.00 53.97 122 LEU A N 1
ATOM 939 C CA . LEU A 1 122 ? -21.969 30.738 12.915 1.00 53.97 122 LEU A CA 1
ATOM 940 C C . LEU A 1 122 ? -22.855 31.265 11.784 1.00 53.97 122 LEU A C 1
ATOM 942 O O . LEU A 1 122 ? -24.084 31.261 11.860 1.00 53.97 122 LEU A O 1
ATOM 946 N N . LEU A 1 123 ? -22.205 31.714 10.709 1.00 45.94 123 LEU A N 1
ATOM 947 C CA . LEU A 1 123 ? -22.854 31.885 9.417 1.00 45.94 123 LEU A CA 1
ATOM 948 C C . LEU A 1 123 ? -23.381 30.524 8.940 1.00 45.94 123 LEU A C 1
ATOM 950 O O . LEU A 1 123 ? -22.645 29.566 8.715 1.00 45.94 123 LEU A O 1
ATOM 954 N N . LYS A 1 124 ? -24.703 30.475 8.818 1.00 52.41 124 LYS A N 1
ATOM 955 C CA . LYS A 1 124 ? -25.540 29.359 8.391 1.00 52.41 124 LYS A CA 1
ATOM 956 C C . LYS A 1 124 ? -25.292 29.025 6.915 1.00 52.41 124 LYS A C 1
ATOM 958 O O . LYS A 1 124 ? -25.953 29.581 6.043 1.00 52.41 124 LYS A O 1
ATOM 963 N N . LEU A 1 125 ? -24.374 28.102 6.622 1.00 54.78 125 LEU A N 1
ATOM 964 C CA . LEU A 1 125 ? -24.344 27.419 5.323 1.00 54.78 125 LEU A CA 1
ATOM 965 C C . LEU A 1 125 ? -25.386 26.300 5.367 1.00 54.78 125 LEU A C 1
ATOM 967 O O . LEU A 1 125 ? -25.197 25.274 6.014 1.00 54.78 125 LEU A O 1
ATOM 971 N N . GLY A 1 126 ? -26.545 26.579 4.770 1.00 52.22 126 GLY A N 1
ATOM 972 C CA . GLY A 1 126 ? -27.742 25.750 4.833 1.00 52.22 126 GLY A CA 1
ATOM 973 C C . GLY A 1 126 ? -27.543 24.336 4.297 1.00 52.22 126 GLY A C 1
ATOM 974 O O . GLY A 1 126 ? -27.737 24.088 3.113 1.00 52.22 126 GLY A O 1
ATOM 975 N N . LEU A 1 127 ? -27.264 23.402 5.200 1.00 60.94 127 LEU A N 1
ATOM 976 C CA . LEU A 1 127 ? -27.462 21.975 4.992 1.00 60.94 127 LEU A CA 1
ATOM 977 C C . LEU A 1 127 ? -28.221 21.435 6.211 1.00 60.94 127 LEU A C 1
ATOM 979 O O . LEU A 1 127 ? -27.759 21.634 7.338 1.00 60.94 127 LEU A O 1
ATOM 983 N N . PRO A 1 128 ? -29.400 20.809 6.041 1.00 57.91 128 PRO A N 1
ATOM 984 C CA . PRO A 1 128 ? -30.088 20.183 7.158 1.00 57.91 128 PRO A CA 1
ATOM 985 C C . PRO A 1 128 ? -29.207 19.055 7.701 1.00 57.91 128 PRO A C 1
ATOM 987 O O . PRO A 1 128 ? -28.906 18.087 7.005 1.00 57.91 128 PRO A O 1
ATOM 990 N N . SER A 1 129 ? -28.774 19.207 8.952 1.00 56.94 129 SER A N 1
ATOM 991 C CA . SER A 1 129 ? -28.078 18.179 9.712 1.00 56.94 129 SER A CA 1
ATOM 992 C C . SER A 1 129 ? -29.025 16.998 9.905 1.00 56.94 129 SER A C 1
ATOM 994 O O . SER A 1 129 ? -29.862 17.002 10.809 1.00 56.94 129 SER A O 1
ATOM 996 N N . LEU A 1 130 ? -28.920 15.993 9.042 1.00 54.91 130 LEU A N 1
ATOM 997 C CA . LEU A 1 130 ? -29.507 14.689 9.304 1.00 54.91 130 LEU A CA 1
ATOM 998 C C . LEU A 1 130 ? -28.739 14.090 10.480 1.00 54.91 130 LEU A C 1
ATOM 1000 O O . LEU A 1 130 ? -27.616 13.609 10.344 1.00 54.91 130 LEU A O 1
ATOM 1004 N N . THR A 1 131 ? -29.328 14.179 11.667 1.00 51.38 131 THR A N 1
ATOM 1005 C CA . THR A 1 131 ? -28.864 13.422 12.820 1.00 51.38 131 THR A CA 1
ATOM 1006 C C . THR A 1 131 ? -29.021 11.938 12.495 1.00 51.38 131 THR A C 1
ATOM 1008 O O . THR A 1 131 ? -30.090 11.499 12.073 1.00 51.38 131 THR A O 1
ATOM 1011 N N . TRP A 1 132 ? -27.959 11.158 12.709 1.00 46.22 132 TRP A N 1
ATOM 1012 C CA . TRP A 1 132 ? -27.885 9.703 12.478 1.00 46.22 132 TRP A CA 1
ATOM 1013 C C . TRP A 1 132 ? -29.048 8.893 13.097 1.00 46.22 132 TRP A C 1
ATOM 1015 O O . TRP A 1 132 ? -29.308 7.754 12.725 1.00 46.22 132 TRP A O 1
ATOM 1025 N N . THR A 1 133 ? -29.814 9.496 14.002 1.00 51.72 133 THR A N 1
ATOM 1026 C CA . THR A 1 133 ? -30.992 8.919 14.655 1.00 51.72 133 THR A CA 1
ATOM 1027 C C . THR A 1 133 ? -32.184 8.635 13.730 1.00 51.72 133 THR A C 1
ATOM 1029 O O . THR A 1 133 ? -33.110 7.961 14.166 1.00 51.72 133 THR A O 1
ATOM 1032 N N . GLN A 1 134 ? -32.183 9.075 12.465 1.00 48.09 134 GLN A N 1
ATOM 1033 C CA . GLN A 1 134 ? -33.240 8.731 11.495 1.00 48.09 134 GLN A CA 1
ATOM 1034 C C . GLN A 1 134 ? -32.863 7.601 10.513 1.00 48.09 134 GLN A C 1
ATOM 1036 O O . GLN A 1 134 ? -33.693 7.198 9.702 1.00 48.09 134 GLN A O 1
ATOM 1041 N N . GLY A 1 135 ? -31.655 7.032 10.608 1.00 47.59 135 GLY A N 1
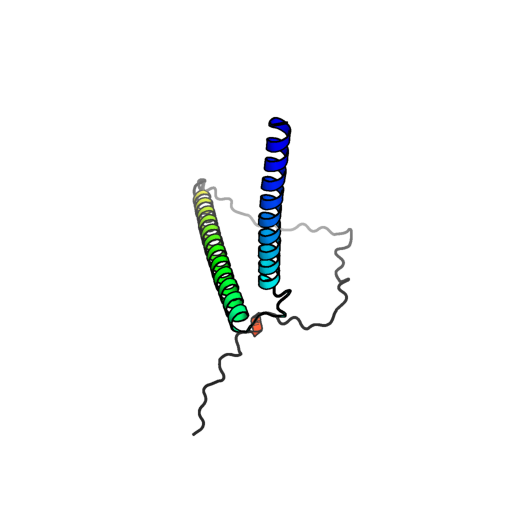ATOM 1042 C CA . GLY A 1 135 ? -31.164 6.002 9.680 1.00 47.59 135 GLY A CA 1
ATOM 1043 C C . GLY A 1 135 ? -31.688 4.572 9.888 1.00 47.59 135 GLY A C 1
ATOM 1044 O O . GLY A 1 135 ? -31.298 3.692 9.129 1.00 47.59 135 GLY A O 1
ATOM 1045 N N . LEU A 1 136 ? -32.547 4.307 10.881 1.00 52.31 136 LEU A N 1
ATOM 1046 C CA . LEU A 1 136 ? -32.992 2.940 11.218 1.00 52.31 136 LEU A CA 1
ATOM 1047 C C . LEU A 1 136 ? -34.470 2.630 10.929 1.00 52.31 136 LEU A C 1
ATOM 1049 O O . LEU A 1 136 ? -34.906 1.519 11.196 1.00 52.31 136 LEU A O 1
ATOM 1053 N N . ASN A 1 137 ? -35.231 3.548 10.326 1.00 51.38 137 ASN A N 1
ATOM 1054 C CA . ASN A 1 137 ? -36.639 3.298 9.968 1.00 51.38 137 ASN A CA 1
ATOM 1055 C C . ASN A 1 137 ? -36.863 2.997 8.475 1.00 51.38 137 ASN A C 1
ATOM 1057 O O . ASN A 1 137 ? -37.986 3.093 7.990 1.00 51.38 137 ASN A O 1
ATOM 1061 N N . LEU A 1 138 ? -35.816 2.627 7.732 1.00 49.16 138 LEU A N 1
ATOM 1062 C CA . LEU A 1 138 ? -35.911 2.353 6.292 1.00 49.16 138 LEU A CA 1
ATOM 1063 C C . LEU A 1 138 ? -35.521 0.914 5.912 1.00 49.16 138 LEU A C 1
ATOM 1065 O O . LEU A 1 138 ? -34.987 0.688 4.830 1.00 49.16 138 LEU A O 1
ATOM 1069 N N . LEU A 1 139 ? -35.779 -0.059 6.793 1.00 44.91 139 LEU A N 1
ATOM 1070 C CA . LEU A 1 139 ? -35.600 -1.487 6.486 1.00 44.91 139 LEU A CA 1
ATOM 1071 C C . LEU A 1 139 ? -36.832 -2.357 6.803 1.00 44.91 139 LEU A C 1
ATOM 1073 O O . LEU A 1 139 ? -36.716 -3.574 6.818 1.00 44.91 139 LEU A O 1
ATOM 1077 N N . ASP A 1 140 ? -38.010 -1.757 7.013 1.00 50.16 140 ASP A N 1
ATOM 1078 C CA . ASP A 1 140 ? -39.238 -2.487 7.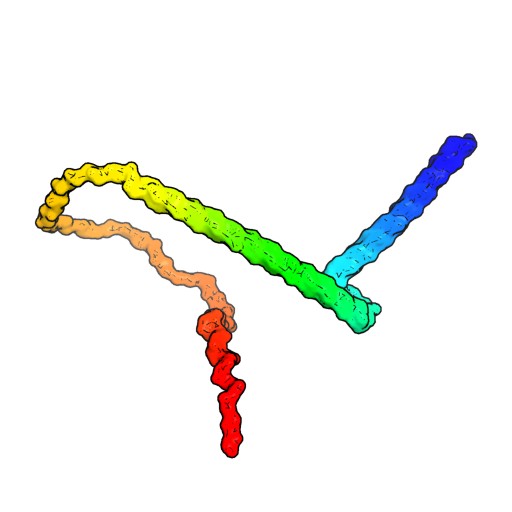388 1.00 50.16 140 ASP A CA 1
ATOM 1079 C C . ASP A 1 140 ? -40.402 -2.285 6.396 1.00 50.16 140 ASP A C 1
ATOM 1081 O O . ASP A 1 140 ? -41.557 -2.103 6.767 1.00 50.16 140 ASP A O 1
ATOM 1085 N N . SER A 1 141 ? -40.130 -2.218 5.088 1.00 53.03 141 SER A N 1
ATOM 1086 C CA . SER A 1 141 ? -41.212 -2.052 4.091 1.00 53.03 141 SER A CA 1
ATOM 1087 C C . SER A 1 141 ? -41.013 -2.805 2.779 1.00 53.03 141 SER A C 1
ATOM 1089 O O . SER A 1 141 ? -41.492 -2.384 1.730 1.00 53.03 141 SER A O 1
ATOM 1091 N N . ARG A 1 142 ? -40.356 -3.963 2.820 1.00 51.12 142 ARG A N 1
ATOM 1092 C CA . ARG A 1 142 ? -40.406 -4.932 1.718 1.00 51.12 142 ARG A CA 1
ATOM 1093 C C . ARG A 1 142 ? -40.771 -6.297 2.270 1.00 51.12 142 ARG A C 1
ATOM 1095 O O . ARG A 1 142 ? -39.893 -7.122 2.418 1.00 51.12 142 ARG A O 1
ATOM 1102 N N . ASP A 1 143 ? -42.035 -6.439 2.651 1.00 54.25 143 ASP A N 1
ATOM 1103 C CA . ASP A 1 143 ? -42.798 -7.690 2.582 1.00 54.25 143 ASP A CA 1
ATOM 1104 C C . ASP A 1 143 ? -44.251 -7.381 2.963 1.00 54.25 143 ASP A C 1
ATOM 1106 O O . ASP A 1 143 ? -44.672 -7.455 4.116 1.00 54.25 143 ASP A O 1
ATOM 1110 N N . LYS A 1 144 ? -45.033 -6.969 1.964 1.00 52.25 144 LYS A N 1
ATOM 1111 C CA . LYS A 1 144 ? -46.479 -7.191 1.963 1.00 52.25 144 LYS A CA 1
ATOM 1112 C C . LYS A 1 144 ? -46.892 -7.615 0.565 1.00 52.25 144 LYS A C 1
ATOM 1114 O O . LYS A 1 144 ? -47.036 -6.782 -0.329 1.00 52.25 144 LYS A O 1
ATOM 1119 N N . ASP A 1 145 ? -47.056 -8.922 0.419 1.00 49.88 145 ASP A N 1
ATOM 1120 C CA . ASP A 1 145 ? -47.729 -9.562 -0.704 1.00 49.88 145 ASP A CA 1
ATOM 1121 C C . ASP A 1 145 ? -49.159 -9.016 -0.850 1.00 49.88 145 ASP A C 1
ATOM 1123 O O . ASP A 1 145 ? -49.848 -8.825 0.162 1.00 49.88 145 ASP A O 1
ATOM 1127 N N . PRO A 1 146 ? -49.657 -8.790 -2.073 1.00 58.59 146 PRO A N 1
ATOM 1128 C CA . PRO A 1 146 ? -51.080 -8.635 -2.300 1.00 58.59 146 PRO A CA 1
ATOM 1129 C C . PRO A 1 146 ? -51.731 -9.989 -2.627 1.00 58.59 146 PRO A C 1
ATOM 1131 O O . PRO A 1 146 ? -51.183 -10.792 -3.383 1.00 58.59 146 PRO A O 1
ATOM 1134 N N . LEU A 1 147 ? -52.910 -10.201 -2.030 1.00 50.94 147 LEU A N 1
ATOM 1135 C CA . LEU A 1 147 ? -53.912 -11.203 -2.418 1.00 50.94 147 LEU A CA 1
ATOM 1136 C C . LEU A 1 147 ? -54.344 -11.047 -3.882 1.00 50.94 147 LEU A C 1
ATOM 1138 O O . LEU A 1 147 ? -54.446 -9.882 -4.337 1.00 50.94 147 LEU A O 1
#

Foldseek 3Di:
DVVVVVVVVVVVVVVVVVVVVVVVVVVVVCLVCVLVVHPCPPDDPVRNVVSVVVNVVVVVVVVVVVVVVVVVVVVVVVVVVVVVVVVVPPDDPPDDDDDDDDDDDDDDDDDDDDDPDDDDPPDDPDDPPPDPVVVPPPPPPPDDDDD